Protein AF-A0A4U9CVC1-F1 (afdb_monomer_lite)

Secondary structure (DSSP, 8-state):
-PPPPPPHHHHHHHHHHTT----HHHHHHHHHHHHHHHHHHHHHHTS--------S-----------S---------------------------

Sequence (95 aa):
MAIQRPTAEQLQELASRLHISLTPAQSEEYLALMQANFDAYDLVDSLPDEIPEVRYPTRRWLSPDWRGKSAQRVVLQNRGERCDDWRAGRIYHRS

Structure (mmCIF, N/CA/C/O backbone):
data_AF-A0A4U9CVC1-F1
#
_entry.id   AF-A0A4U9CVC1-F1
#
loop_
_atom_site.group_PDB
_atom_site.id
_atom_site.type_symbol
_atom_site.label_atom_id
_atom_site.label_alt_id
_atom_site.label_comp_id
_atom_site.label_asym_id
_atom_site.label_entity_id
_atom_site.label_seq_id
_atom_site.pdbx_PDB_ins_code
_atom_site.Cartn_x
_atom_site.Cartn_y
_atom_site.Cartn_z
_atom_site.occupancy
_atom_site.B_iso_or_equiv
_atom_site.auth_seq_id
_atom_site.auth_comp_id
_atom_site.auth_asym_id
_atom_site.auth_atom_id
_atom_site.pdbx_PDB_model_num
ATOM 1 N N . MET A 1 1 ? 11.010 -5.807 -6.552 1.00 65.69 1 MET A N 1
ATOM 2 C CA . MET A 1 1 ? 10.533 -5.711 -5.158 1.00 65.69 1 MET A CA 1
ATOM 3 C C . MET A 1 1 ? 9.058 -5.321 -5.133 1.00 65.69 1 MET A C 1
ATOM 5 O O . MET A 1 1 ? 8.735 -4.143 -5.221 1.00 65.69 1 MET A O 1
ATOM 9 N N . ALA A 1 2 ? 8.177 -6.303 -4.928 1.00 72.31 2 ALA A N 1
ATOM 10 C CA . ALA A 1 2 ? 6.738 -6.066 -4.883 1.00 72.31 2 ALA A CA 1
ATOM 11 C C . ALA A 1 2 ? 6.335 -5.174 -3.697 1.00 72.31 2 ALA A C 1
ATOM 13 O O . ALA A 1 2 ? 6.783 -5.376 -2.561 1.00 72.31 2 ALA A O 1
ATOM 14 N N . ILE A 1 3 ? 5.458 -4.207 -3.961 1.00 82.44 3 ILE A N 1
ATOM 15 C CA . ILE A 1 3 ? 4.882 -3.348 -2.927 1.00 82.44 3 ILE A CA 1
ATOM 16 C C . ILE A 1 3 ? 3.911 -4.146 -2.041 1.00 82.44 3 ILE A C 1
ATOM 18 O O . ILE A 1 3 ? 3.086 -4.925 -2.518 1.00 82.44 3 ILE A O 1
ATOM 22 N N . GLN A 1 4 ? 3.999 -3.959 -0.723 1.00 88.19 4 GLN A N 1
ATOM 23 C CA . GLN A 1 4 ? 3.099 -4.615 0.231 1.00 88.19 4 GLN A CA 1
ATOM 24 C C . GLN A 1 4 ? 1.775 -3.849 0.306 1.00 88.19 4 GLN A C 1
ATOM 26 O O . GLN A 1 4 ? 1.767 -2.662 0.636 1.00 88.19 4 GLN A O 1
ATOM 31 N N . ARG A 1 5 ? 0.658 -4.524 0.014 1.00 90.38 5 ARG A N 1
ATOM 32 C CA . ARG A 1 5 ? -0.685 -3.933 0.101 1.00 90.38 5 ARG A CA 1
ATOM 33 C C . ARG A 1 5 ? -1.158 -3.942 1.558 1.00 90.38 5 ARG A C 1
ATOM 35 O O . ARG A 1 5 ? -1.246 -5.023 2.141 1.00 90.38 5 ARG A O 1
ATOM 42 N N . PRO A 1 6 ? -1.439 -2.775 2.161 1.00 91.94 6 PRO A N 1
ATOM 43 C CA . PRO A 1 6 ? -1.902 -2.717 3.538 1.00 91.94 6 PRO A CA 1
ATOM 44 C C . PRO A 1 6 ? -3.337 -3.236 3.657 1.00 91.94 6 PRO A C 1
ATOM 46 O O . PRO A 1 6 ? -4.158 -3.077 2.754 1.00 91.94 6 PRO A O 1
ATOM 49 N N . THR A 1 7 ? -3.650 -3.820 4.807 1.00 95.12 7 THR A N 1
ATOM 50 C CA . THR A 1 7 ? -5.028 -4.130 5.208 1.00 95.12 7 THR A CA 1
ATOM 51 C C . THR A 1 7 ? -5.762 -2.867 5.671 1.00 95.12 7 THR A C 1
ATOM 53 O O . THR A 1 7 ? -5.137 -1.855 6.000 1.00 95.12 7 THR A O 1
ATOM 56 N N . ALA A 1 8 ? -7.097 -2.913 5.741 1.00 93.62 8 ALA A N 1
ATOM 57 C CA . ALA A 1 8 ? -7.902 -1.780 6.210 1.00 93.62 8 ALA A CA 1
ATOM 58 C C . ALA A 1 8 ? -7.565 -1.377 7.660 1.00 93.62 8 ALA A C 1
ATOM 60 O O . ALA A 1 8 ? -7.566 -0.192 7.986 1.00 93.62 8 ALA A O 1
ATOM 61 N N . GLU A 1 9 ? -7.211 -2.342 8.512 1.00 94.56 9 GLU A N 1
ATOM 62 C CA . GLU A 1 9 ? -6.762 -2.090 9.888 1.00 94.56 9 GLU A CA 1
ATOM 63 C C . GLU A 1 9 ? -5.413 -1.361 9.922 1.00 94.56 9 GLU A C 1
ATOM 65 O O . GLU A 1 9 ? -5.262 -0.359 10.620 1.00 94.56 9 GLU A O 1
ATOM 70 N N . GLN A 1 10 ? -4.448 -1.797 9.106 1.00 94.81 10 GLN A N 1
ATOM 71 C CA . GLN A 1 10 ? -3.151 -1.122 8.983 1.00 94.81 10 GLN A CA 1
ATOM 72 C C . GLN A 1 10 ? -3.299 0.296 8.424 1.00 94.81 10 GLN A C 1
ATOM 74 O O . GLN A 1 10 ? -2.569 1.205 8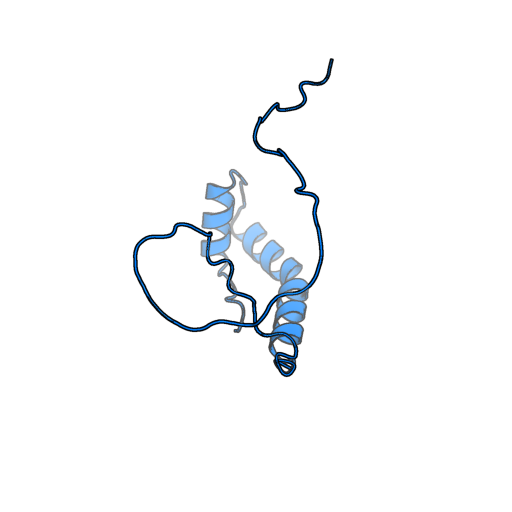.822 1.00 94.81 10 GLN A O 1
ATOM 79 N N . LEU A 1 11 ? -4.259 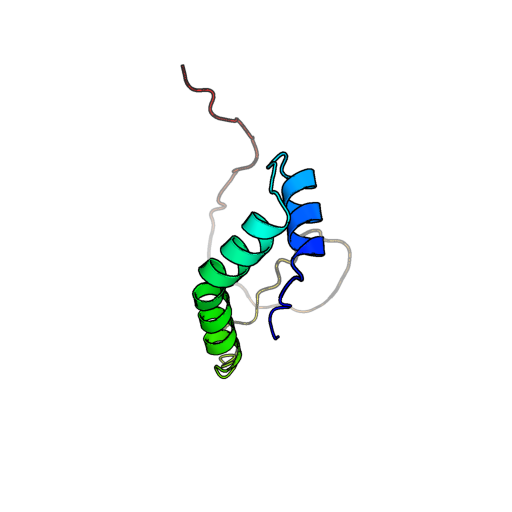0.505 7.521 1.00 94.31 11 LEU A N 1
ATOM 80 C CA . LEU A 1 11 ? -4.580 1.832 7.014 1.00 94.31 11 LEU A CA 1
ATOM 81 C C . LEU A 1 11 ? -5.182 2.729 8.108 1.00 94.31 11 LEU A C 1
ATOM 83 O O . LEU A 1 11 ? -4.811 3.899 8.188 1.00 94.31 11 LEU A O 1
ATOM 87 N N . GLN A 1 12 ? -6.052 2.204 8.979 1.00 94.31 12 GLN A N 1
ATOM 88 C CA . GLN A 1 12 ? -6.563 2.952 10.140 1.00 94.31 12 GLN A CA 1
ATOM 89 C C . GLN A 1 12 ? -5.454 3.317 11.128 1.00 94.31 12 GLN A C 1
ATOM 91 O O . GLN A 1 12 ? -5.420 4.439 11.642 1.00 94.31 12 GLN A O 1
ATOM 96 N N . GLU A 1 13 ? -4.526 2.398 11.386 1.00 94.81 13 GLU A N 1
ATOM 97 C CA . GLU A 1 13 ? -3.377 2.663 12.250 1.00 94.81 13 GLU A CA 1
ATOM 98 C C . GLU A 1 13 ? -2.493 3.774 11.662 1.00 94.81 13 GLU A C 1
ATOM 100 O O . GLU A 1 13 ? -2.111 4.721 12.357 1.00 94.81 13 GLU A O 1
ATOM 105 N N . LEU A 1 14 ? -2.214 3.707 10.355 1.00 94.12 14 LEU A N 1
ATOM 106 C CA . LEU A 1 14 ? -1.469 4.737 9.635 1.00 94.12 14 LEU A CA 1
ATOM 107 C C . LEU A 1 14 ? -2.184 6.092 9.703 1.00 94.12 14 LEU A C 1
ATOM 109 O O . LEU A 1 14 ? -1.556 7.104 10.011 1.00 94.12 14 LEU A O 1
ATOM 113 N N . ALA A 1 15 ? -3.493 6.107 9.457 1.00 94.12 15 ALA A N 1
ATOM 114 C CA . ALA A 1 15 ? -4.316 7.305 9.538 1.00 94.12 15 ALA A CA 1
ATOM 115 C C . ALA A 1 15 ? -4.234 7.941 10.929 1.00 94.12 15 ALA A C 1
ATOM 117 O O . ALA A 1 15 ? -3.959 9.134 11.046 1.00 94.12 15 ALA A O 1
ATOM 118 N N . SER A 1 16 ? -4.337 7.127 11.981 1.00 93.88 16 SER A N 1
ATOM 119 C CA . SER A 1 16 ? -4.231 7.573 13.373 1.00 93.88 16 SER A CA 1
ATOM 120 C C . SER A 1 16 ? -2.878 8.230 13.667 1.00 93.88 16 SER A C 1
ATOM 122 O O . SER A 1 16 ? -2.821 9.291 14.290 1.00 93.88 16 SER A O 1
ATOM 124 N N . ARG A 1 17 ? -1.781 7.652 13.160 1.00 96.38 17 ARG A N 1
ATOM 125 C CA . ARG A 1 17 ? -0.421 8.211 13.287 1.00 96.38 17 ARG A CA 1
ATOM 126 C C . ARG A 1 17 ? -0.236 9.523 12.527 1.00 96.38 17 ARG A C 1
ATOM 128 O O . ARG A 1 17 ? 0.598 10.335 12.913 1.00 96.38 17 ARG A O 1
ATOM 135 N N . LEU A 1 18 ? -0.997 9.718 11.454 1.00 95.50 18 LEU A N 1
ATOM 136 C CA . LEU A 1 18 ? -1.008 10.938 10.647 1.00 95.50 18 LEU A CA 1
ATOM 137 C C . LEU A 1 18 ? -2.066 11.949 11.116 1.00 95.50 18 LEU A C 1
ATOM 139 O O . LEU A 1 18 ? -2.271 12.962 10.452 1.00 95.50 18 LEU A O 1
ATOM 143 N N . HIS A 1 19 ? -2.724 11.692 12.252 1.00 95.50 19 HIS A N 1
ATOM 144 C CA . HIS A 1 19 ? -3.815 12.506 12.793 1.00 95.50 19 HIS A CA 1
ATOM 145 C C . HIS A 1 19 ? -5.028 12.638 11.849 1.00 95.50 19 HIS A C 1
ATOM 147 O O . HIS A 1 19 ? -5.779 13.610 11.915 1.00 95.50 19 HIS A O 1
ATOM 153 N N . ILE A 1 20 ? -5.246 11.637 10.995 1.00 94.75 20 ILE A N 1
ATOM 154 C CA . ILE A 1 20 ? -6.421 11.490 10.135 1.00 94.75 20 ILE A CA 1
ATOM 155 C C . ILE A 1 20 ? -7.415 10.565 10.844 1.00 94.75 20 ILE A C 1
ATOM 157 O O . ILE A 1 20 ? -7.081 9.443 11.215 1.00 94.75 20 ILE A O 1
ATOM 161 N N . SER A 1 21 ? -8.655 11.024 11.019 1.00 91.31 21 SER A N 1
ATOM 162 C CA . SER A 1 21 ? -9.739 10.191 11.553 1.00 91.31 21 SER A CA 1
ATOM 163 C C . SER A 1 21 ? -10.465 9.489 10.409 1.00 91.31 21 SER A C 1
ATOM 165 O O . SER A 1 21 ? -11.176 10.136 9.644 1.00 91.31 21 SER A O 1
ATOM 167 N N . LEU A 1 22 ? -10.280 8.175 10.297 1.00 92.06 22 LEU A N 1
ATOM 168 C CA . LEU A 1 22 ? -10.961 7.320 9.326 1.00 92.06 22 LEU A CA 1
ATOM 169 C C . LEU A 1 22 ? -11.807 6.281 10.060 1.00 92.06 22 LEU A C 1
ATOM 171 O O . LEU A 1 22 ? -11.336 5.625 10.987 1.00 92.06 22 LEU A O 1
ATOM 175 N N . THR A 1 23 ? -13.059 6.130 9.638 1.00 94.81 23 THR A N 1
ATOM 176 C CA . THR A 1 23 ? -13.898 5.000 10.058 1.00 94.81 23 THR A CA 1
ATOM 177 C C . THR A 1 23 ? -13.507 3.731 9.291 1.00 94.81 23 THR A C 1
ATOM 179 O O . THR A 1 23 ? -12.964 3.840 8.189 1.00 94.81 23 THR A O 1
ATOM 182 N N . PRO A 1 24 ? -13.833 2.525 9.797 1.00 92.88 24 PRO A N 1
ATOM 183 C CA . PRO A 1 24 ? -13.512 1.281 9.099 1.00 92.88 24 PRO A CA 1
ATOM 184 C C . PRO A 1 24 ? -14.044 1.207 7.667 1.00 92.88 24 PRO A C 1
ATOM 186 O O . PRO A 1 24 ? -13.299 0.857 6.756 1.00 92.88 24 PRO A O 1
ATOM 189 N N . ALA A 1 25 ? -15.288 1.640 7.450 1.00 94.44 25 ALA A N 1
ATOM 190 C CA . ALA A 1 25 ? -15.890 1.685 6.119 1.00 94.44 25 ALA A CA 1
ATOM 191 C C . ALA A 1 25 ? -15.139 2.637 5.169 1.00 94.44 25 ALA A C 1
ATOM 193 O O . ALA A 1 25 ? -14.897 2.305 4.013 1.00 94.44 25 ALA A O 1
ATOM 194 N N . GLN A 1 26 ? -14.705 3.802 5.663 1.00 95.25 26 GLN A N 1
ATOM 195 C CA . GLN A 1 26 ? -13.924 4.744 4.855 1.00 95.25 26 GLN A CA 1
ATOM 196 C C . GLN A 1 26 ? -12.524 4.213 4.540 1.00 95.25 26 GLN A C 1
ATOM 198 O O . GLN A 1 26 ? -11.972 4.536 3.494 1.00 95.25 26 GLN A O 1
ATOM 203 N N . SER A 1 27 ? -11.927 3.409 5.423 1.00 94.94 27 SER A N 1
ATOM 204 C CA . SER A 1 27 ? -10.641 2.765 5.146 1.00 94.94 27 SER A CA 1
ATOM 205 C C . SER A 1 27 ? -10.743 1.749 4.010 1.00 94.94 27 SER A C 1
ATOM 207 O O . SER A 1 27 ? -9.861 1.710 3.157 1.00 94.94 27 SER A O 1
ATOM 209 N N . GLU A 1 28 ? -11.822 0.970 3.953 1.00 95.06 28 GLU A N 1
ATOM 210 C CA . GLU A 1 28 ? -12.082 0.053 2.835 1.00 95.06 28 GLU A CA 1
ATOM 211 C C . GLU A 1 28 ? -12.298 0.809 1.520 1.00 95.06 28 GLU A C 1
ATOM 213 O O . GLU A 1 28 ? -11.691 0.481 0.499 1.00 95.06 28 GLU A O 1
ATOM 218 N N . GLU A 1 29 ? -13.105 1.869 1.554 1.00 95.50 29 GLU A N 1
ATOM 219 C CA . GLU A 1 29 ? -13.361 2.717 0.388 1.00 95.50 29 GLU A CA 1
ATOM 220 C C . GLU A 1 29 ? -12.075 3.391 -0.112 1.00 95.50 29 GLU A C 1
ATOM 222 O O . GLU A 1 29 ? -11.790 3.420 -1.311 1.00 95.50 29 GLU A O 1
ATOM 227 N N . TYR A 1 30 ? -11.235 3.862 0.809 1.00 94.31 30 TYR A N 1
ATOM 228 C CA . TYR A 1 30 ? -9.950 4.462 0.476 1.00 94.31 30 TYR A CA 1
ATOM 229 C C . TYR A 1 30 ? -8.971 3.454 -0.138 1.00 94.31 30 TYR A C 1
ATOM 231 O O . TYR A 1 30 ? -8.284 3.785 -1.106 1.00 94.31 30 TYR A O 1
ATOM 239 N N . LEU A 1 31 ? -8.931 2.213 0.363 1.00 94.06 31 LEU A N 1
ATOM 240 C CA . LEU A 1 31 ? -8.142 1.146 -0.261 1.00 94.06 31 LEU A CA 1
ATOM 241 C C . LEU A 1 31 ? -8.599 0.871 -1.695 1.00 94.06 31 LEU A C 1
ATOM 243 O O . LEU A 1 31 ? -7.755 0.746 -2.583 1.00 94.06 31 LEU A O 1
ATOM 247 N N . ALA A 1 32 ? -9.912 0.838 -1.940 1.00 94.38 32 ALA A N 1
ATOM 248 C CA . ALA A 1 32 ? -10.456 0.637 -3.280 1.00 94.38 32 ALA A CA 1
ATOM 249 C C . ALA A 1 32 ? -10.042 1.765 -4.243 1.00 94.38 32 ALA A C 1
ATOM 251 O O . ALA A 1 32 ? -9.613 1.494 -5.364 1.00 94.38 32 ALA A O 1
ATOM 252 N N . LEU A 1 33 ? -10.093 3.024 -3.793 1.00 94.81 33 LEU A N 1
ATOM 253 C CA . LEU A 1 33 ? -9.640 4.178 -4.580 1.00 94.81 33 LEU A CA 1
ATOM 254 C C . LEU A 1 33 ? -8.132 4.139 -4.864 1.00 94.81 33 LEU A C 1
ATOM 256 O O . LEU A 1 33 ? -7.682 4.566 -5.929 1.00 94.81 33 LEU A O 1
ATOM 260 N N . MET A 1 34 ? -7.338 3.622 -3.926 1.00 91.88 34 MET A N 1
ATOM 261 C CA . MET A 1 34 ? -5.889 3.520 -4.080 1.00 91.88 34 MET A CA 1
ATOM 262 C C . MET A 1 34 ? -5.435 2.369 -4.979 1.00 91.88 34 MET A C 1
ATOM 264 O O . MET A 1 34 ? -4.289 2.409 -5.430 1.00 91.88 34 MET A O 1
ATOM 268 N N . GLN A 1 35 ? -6.299 1.399 -5.298 1.00 91.38 35 GLN A N 1
ATOM 269 C CA . GLN A 1 35 ? -5.925 0.190 -6.038 1.00 91.38 35 GLN A CA 1
ATOM 270 C C . GLN A 1 35 ? -5.176 0.490 -7.345 1.00 91.38 35 GLN A C 1
ATOM 272 O O . GLN A 1 35 ? -4.106 -0.068 -7.577 1.00 91.38 35 GLN A O 1
ATOM 277 N N . ALA A 1 36 ? -5.655 1.459 -8.129 1.00 92.88 36 ALA A N 1
ATOM 278 C CA . ALA A 1 36 ? -5.019 1.850 -9.389 1.00 92.88 36 ALA A CA 1
ATOM 279 C C . ALA A 1 36 ? -3.580 2.380 -9.215 1.00 92.88 36 ALA A C 1
ATOM 281 O O . ALA A 1 36 ? -2.743 2.216 -10.101 1.00 92.88 36 ALA A O 1
ATOM 282 N N . ASN A 1 37 ? -3.268 3.002 -8.072 1.00 91.75 37 ASN A N 1
ATOM 283 C CA . ASN A 1 37 ? -1.910 3.462 -7.776 1.00 91.75 37 ASN A CA 1
ATOM 284 C C . ASN A 1 37 ? -0.985 2.280 -7.476 1.00 91.75 37 ASN A C 1
ATOM 286 O O . ASN A 1 37 ? 0.169 2.284 -7.894 1.00 91.75 37 ASN A O 1
ATOM 290 N N . PHE A 1 38 ? -1.487 1.263 -6.771 1.00 92.06 38 PHE A N 1
ATOM 291 C CA . PHE A 1 38 ? -0.718 0.054 -6.493 1.00 92.06 38 PHE A CA 1
ATOM 292 C C . PHE A 1 38 ? -0.417 -0.729 -7.775 1.00 92.06 38 PHE A C 1
ATOM 294 O O . PH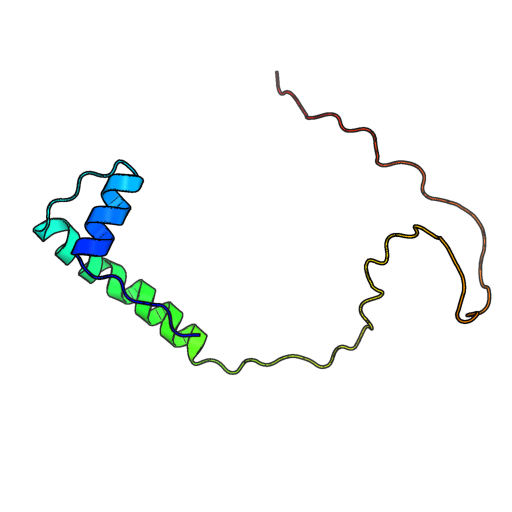E A 1 38 ? 0.715 -1.162 -7.972 1.00 92.06 38 PHE A O 1
ATOM 301 N N . ASP A 1 39 ? -1.387 -0.823 -8.683 1.00 92.19 39 ASP A N 1
ATOM 302 C CA . ASP A 1 39 ? -1.216 -1.511 -9.966 1.00 92.19 39 ASP A CA 1
ATOM 303 C C . ASP A 1 39 ? -0.124 -0.850 -10.833 1.00 92.19 39 ASP A C 1
ATOM 305 O O . ASP A 1 39 ? 0.625 -1.530 -11.534 1.00 92.19 39 ASP A O 1
ATOM 309 N N . ALA A 1 40 ? 0.031 0.477 -10.746 1.00 91.88 40 ALA A N 1
ATOM 310 C CA . ALA A 1 40 ? 1.108 1.192 -11.430 1.00 91.88 40 ALA A CA 1
ATOM 311 C C . ALA A 1 40 ? 2.504 0.817 -10.897 1.00 91.88 40 ALA A C 1
ATOM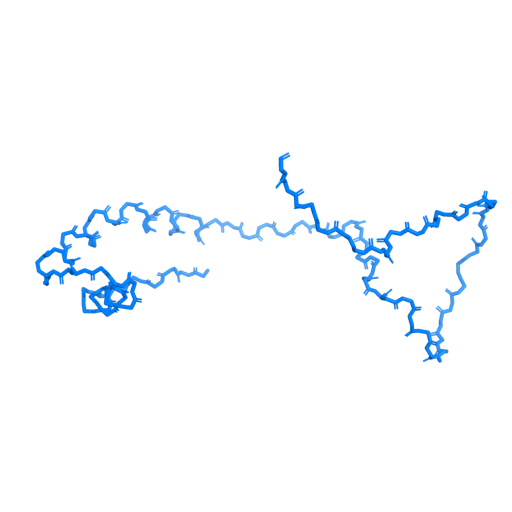 313 O O . ALA A 1 40 ? 3.449 0.695 -11.678 1.00 91.88 40 ALA A O 1
ATOM 314 N N . TYR A 1 41 ? 2.649 0.612 -9.585 1.00 91.56 41 TYR A N 1
ATOM 315 C CA . TYR A 1 41 ? 3.911 0.153 -8.998 1.00 91.56 41 TYR A CA 1
ATOM 316 C C . TYR A 1 41 ? 4.208 -1.305 -9.339 1.00 91.56 41 TYR A C 1
ATOM 318 O O . TYR A 1 41 ? 5.366 -1.628 -9.588 1.00 91.56 41 TYR A O 1
ATOM 326 N N . ASP A 1 42 ? 3.189 -2.163 -9.415 1.00 90.75 42 ASP A N 1
ATOM 327 C CA . ASP A 1 42 ? 3.368 -3.545 -9.869 1.00 90.75 42 ASP A CA 1
ATOM 328 C C . ASP A 1 42 ? 3.865 -3.591 -11.324 1.00 90.75 42 ASP A C 1
ATOM 330 O O . ASP A 1 42 ? 4.714 -4.412 -11.671 1.00 90.75 42 ASP A O 1
ATOM 334 N N . LEU A 1 43 ? 3.394 -2.667 -12.172 1.00 91.88 43 LEU A N 1
ATOM 335 C CA . LEU A 1 43 ? 3.903 -2.516 -13.534 1.00 91.88 43 LEU A CA 1
ATOM 336 C C . LEU A 1 43 ? 5.383 -2.132 -13.540 1.00 91.88 43 LEU A C 1
ATOM 338 O O . LEU A 1 43 ? 6.154 -2.749 -14.270 1.00 91.88 43 LEU A O 1
ATOM 342 N N . VAL A 1 44 ? 5.794 -1.155 -12.727 1.00 89.25 44 VAL A N 1
ATOM 343 C CA . VAL A 1 44 ? 7.210 -0.766 -12.605 1.00 89.25 44 VAL A CA 1
ATOM 344 C C . VAL A 1 44 ? 8.055 -1.934 -12.102 1.00 89.25 44 VAL A C 1
ATOM 346 O O . VAL A 1 44 ? 9.143 -2.152 -12.622 1.00 89.25 44 VAL A O 1
ATOM 349 N N . ASP A 1 45 ? 7.542 -2.713 -11.149 1.00 88.25 45 ASP A N 1
ATOM 350 C CA . ASP A 1 45 ? 8.246 -3.875 -10.604 1.00 88.25 45 ASP A CA 1
ATOM 351 C C . ASP A 1 45 ? 8.441 -5.004 -11.622 1.00 88.25 45 ASP A C 1
ATOM 353 O O . ASP A 1 45 ? 9.375 -5.795 -11.514 1.00 88.25 45 ASP A O 1
ATOM 357 N N . SER A 1 46 ? 7.556 -5.084 -12.619 1.00 88.75 46 SER A N 1
ATOM 358 C CA . SER A 1 46 ? 7.648 -6.066 -13.702 1.00 88.75 46 SER A CA 1
ATOM 359 C C . SER A 1 46 ? 8.686 -5.711 -14.773 1.00 88.75 46 SER A C 1
ATOM 361 O O . SER A 1 46 ? 8.987 -6.545 -15.631 1.00 88.75 46 SER A O 1
ATOM 363 N N . LEU A 1 47 ? 9.217 -4.484 -14.758 1.00 89.94 47 LEU A N 1
ATOM 364 C CA . LEU A 1 47 ? 10.203 -4.040 -15.737 1.00 89.94 47 LEU A CA 1
ATOM 365 C C . LEU A 1 47 ? 11.579 -4.662 -15.448 1.00 89.94 47 LEU A C 1
ATOM 367 O O . LEU A 1 47 ? 11.945 -4.850 -14.288 1.00 89.94 47 LEU A O 1
ATOM 371 N N . PRO A 1 48 ? 12.369 -4.973 -16.490 1.00 88.12 48 PRO A N 1
ATOM 372 C CA . PRO A 1 48 ? 13.726 -5.464 -16.301 1.00 88.12 48 PRO A CA 1
ATOM 373 C C . PRO A 1 48 ? 14.617 -4.388 -15.666 1.00 88.12 48 PRO A C 1
ATOM 375 O O . PRO A 1 48 ? 14.647 -3.238 -16.112 1.00 88.12 48 PRO A O 1
ATOM 378 N N . ASP A 1 49 ? 15.393 -4.792 -14.658 1.00 80.69 49 ASP A N 1
ATOM 379 C CA . ASP A 1 49 ? 16.436 -3.968 -14.042 1.00 80.69 49 ASP A CA 1
ATOM 380 C C . ASP A 1 49 ? 17.661 -3.884 -14.971 1.00 80.69 49 ASP A C 1
ATOM 382 O O . ASP A 1 49 ? 18.673 -4.567 -14.795 1.00 80.69 49 ASP A O 1
ATOM 386 N N . GLU A 1 50 ? 17.569 -3.045 -16.000 1.00 79.62 50 GLU A N 1
ATOM 387 C CA . GLU A 1 50 ? 18.665 -2.781 -16.934 1.00 79.62 50 GLU A CA 1
ATOM 388 C C . GLU A 1 50 ? 19.741 -1.915 -16.255 1.00 79.62 50 GLU A C 1
ATOM 390 O O . GLU A 1 50 ? 19.677 -0.683 -16.252 1.00 79.62 50 GLU A O 1
ATOM 395 N N . ILE A 1 51 ? 20.749 -2.556 -15.655 1.00 77.56 51 ILE A N 1
ATOM 396 C CA . ILE A 1 51 ? 21.915 -1.868 -15.087 1.00 77.56 51 ILE A CA 1
ATOM 397 C C . ILE A 1 51 ? 22.945 -1.658 -16.207 1.00 77.56 51 ILE A C 1
ATOM 399 O O . ILE A 1 51 ? 23.573 -2.627 -16.645 1.00 77.56 51 ILE A O 1
ATOM 403 N N . PRO A 1 52 ? 23.169 -0.417 -16.682 1.00 81.44 52 PRO A N 1
ATOM 404 C CA . PRO A 1 52 ? 24.155 -0.168 -17.722 1.00 81.44 52 PRO A CA 1
ATOM 405 C C . PRO A 1 52 ? 25.568 -0.460 -17.211 1.00 81.44 52 PRO A C 1
ATOM 407 O O . PRO A 1 52 ? 25.886 -0.262 -16.036 1.00 81.44 52 PRO A O 1
ATOM 410 N N . GLU A 1 53 ? 26.450 -0.872 -18.121 1.00 79.38 53 GLU A N 1
ATOM 411 C CA . GLU A 1 53 ? 27.867 -1.039 -17.810 1.00 79.38 53 GLU A CA 1
ATOM 412 C C . GLU A 1 53 ? 28.450 0.275 -17.260 1.00 79.38 53 GLU A C 1
ATOM 414 O O . GLU A 1 53 ? 28.302 1.352 -17.850 1.00 79.38 53 GLU A O 1
ATOM 419 N N . VAL A 1 54 ? 29.120 0.192 -16.107 1.00 75.50 54 VAL A N 1
ATOM 420 C CA . VAL A 1 54 ? 29.711 1.347 -15.422 1.00 75.50 54 VAL A CA 1
ATOM 421 C C . VAL A 1 54 ? 30.914 1.855 -16.226 1.00 75.50 54 VAL A C 1
ATOM 423 O O . VAL A 1 54 ? 32.050 1.433 -16.031 1.00 75.50 54 VAL A O 1
ATOM 426 N N . ARG A 1 55 ? 30.659 2.790 -17.149 1.00 75.38 55 ARG A N 1
ATOM 427 C CA . ARG A 1 55 ? 31.669 3.381 -18.054 1.00 75.38 55 ARG A CA 1
ATOM 428 C C . ARG A 1 55 ? 32.625 4.363 -17.390 1.00 75.38 55 ARG A C 1
ATOM 430 O O . ARG A 1 55 ? 33.682 4.669 -17.937 1.00 75.38 55 ARG A O 1
ATOM 437 N N . TYR A 1 56 ? 32.258 4.858 -16.216 1.00 65.75 56 TYR A N 1
ATOM 438 C CA . TYR A 1 56 ? 33.115 5.706 -15.408 1.00 65.75 56 TYR A CA 1
ATOM 439 C C . TYR A 1 56 ? 33.342 4.986 -14.094 1.00 65.75 56 TYR A C 1
ATOM 441 O O . TYR A 1 56 ? 32.364 4.777 -13.372 1.00 65.75 56 TYR A O 1
ATOM 449 N N . PRO A 1 57 ? 34.589 4.616 -13.744 1.00 61.47 57 PRO A N 1
ATOM 450 C CA . PRO A 1 57 ? 34.845 4.156 -12.395 1.00 61.47 57 PRO A CA 1
ATOM 451 C C . PRO A 1 57 ? 34.332 5.259 -11.484 1.00 61.47 57 PRO A C 1
ATOM 453 O O . PRO A 1 57 ? 34.698 6.425 -11.666 1.00 61.47 57 PRO A O 1
ATOM 456 N N . THR A 1 58 ? 33.444 4.915 -10.551 1.00 60.91 58 THR A N 1
ATOM 457 C CA . THR A 1 58 ? 33.050 5.822 -9.483 1.00 60.91 58 THR A CA 1
ATOM 458 C C . THR A 1 58 ? 34.370 6.224 -8.852 1.00 60.91 58 THR A C 1
ATOM 460 O O . THR A 1 58 ? 34.997 5.418 -8.161 1.00 60.91 58 THR A O 1
ATOM 463 N N . ARG A 1 59 ? 34.889 7.415 -9.181 1.00 51.91 59 ARG A N 1
ATOM 464 C CA . ARG A 1 59 ? 36.048 7.965 -8.497 1.00 51.91 59 ARG A CA 1
ATOM 465 C C . ARG A 1 59 ? 35.475 8.222 -7.125 1.00 51.91 59 ARG A C 1
ATOM 467 O O . ARG A 1 59 ? 34.764 9.199 -6.918 1.00 51.91 59 ARG A O 1
ATOM 474 N N . ARG A 1 60 ? 35.628 7.184 -6.301 1.00 45.00 60 ARG A N 1
ATOM 475 C CA . ARG A 1 60 ? 35.125 7.006 -4.955 1.00 45.00 60 ARG A CA 1
ATOM 476 C C . ARG A 1 60 ? 35.088 8.394 -4.348 1.00 45.00 60 ARG A C 1
ATOM 478 O O . ARG A 1 60 ? 36.098 9.096 -4.434 1.00 45.00 60 ARG A O 1
ATOM 485 N N . TRP A 1 61 ? 33.969 8.777 -3.744 1.00 43.16 61 TRP A N 1
ATOM 486 C CA . TRP A 1 61 ? 33.926 9.862 -2.764 1.00 43.16 61 TRP A CA 1
ATOM 487 C C . TRP A 1 61 ? 34.812 9.494 -1.547 1.00 43.16 61 TRP A C 1
ATOM 489 O O . TRP A 1 61 ? 34.385 9.509 -0.401 1.00 43.16 61 TRP A O 1
ATOM 499 N N . LEU A 1 62 ? 36.060 9.087 -1.805 1.00 51.00 62 LEU A N 1
ATOM 500 C CA . LEU A 1 62 ? 37.200 9.108 -0.923 1.00 51.00 62 LEU A CA 1
ATOM 501 C C . LEU A 1 62 ? 37.395 10.586 -0.632 1.00 51.00 62 LEU A C 1
ATOM 503 O O . LEU A 1 62 ? 38.028 11.319 -1.394 1.00 51.00 62 LEU A O 1
ATOM 507 N N . SER A 1 63 ? 36.783 11.008 0.466 1.00 51.19 63 SER A N 1
ATOM 508 C CA . SER A 1 63 ? 37.221 12.180 1.197 1.00 51.19 63 SER A CA 1
ATOM 509 C C . SER A 1 63 ? 38.759 12.124 1.299 1.00 51.19 63 SER A C 1
ATOM 511 O O . SER A 1 63 ? 39.303 11.065 1.640 1.00 51.19 63 SER A O 1
ATOM 513 N N . PRO A 1 64 ? 39.500 13.179 0.912 1.00 44.66 64 PRO A N 1
ATOM 514 C CA . PRO A 1 64 ? 40.958 13.170 0.950 1.00 44.66 64 PRO A CA 1
ATOM 515 C C . PRO A 1 64 ? 41.476 13.429 2.378 1.00 44.66 64 PRO A C 1
ATOM 517 O O . PRO A 1 64 ? 42.181 14.401 2.625 1.00 44.66 64 PRO A O 1
ATOM 520 N N . ASP A 1 65 ? 41.143 12.550 3.321 1.00 48.66 65 ASP A N 1
ATOM 521 C CA . ASP A 1 65 ? 41.741 12.435 4.658 1.00 48.66 65 ASP A CA 1
ATOM 522 C C . ASP A 1 65 ? 42.327 11.011 4.811 1.00 48.66 65 ASP A C 1
ATOM 524 O O . ASP A 1 65 ? 41.711 10.094 5.332 1.00 48.66 65 ASP A O 1
ATOM 528 N N . TRP A 1 66 ? 43.440 10.654 4.158 1.00 46.09 66 TRP A N 1
ATOM 529 C CA . TRP A 1 66 ? 44.819 11.164 4.302 1.00 46.09 66 TRP A CA 1
ATOM 530 C C . TRP A 1 66 ? 45.525 10.773 5.619 1.00 46.09 66 TRP A C 1
ATOM 532 O O . TRP A 1 66 ? 46.271 11.557 6.198 1.00 46.09 66 TRP A O 1
ATOM 542 N N . ARG A 1 67 ? 45.408 9.512 6.063 1.00 37.78 67 ARG A N 1
ATOM 543 C CA . ARG A 1 67 ? 46.517 8.860 6.786 1.00 37.78 67 ARG A CA 1
ATOM 544 C C . ARG A 1 67 ? 46.833 7.471 6.244 1.00 37.78 67 ARG A C 1
ATOM 546 O O . ARG A 1 67 ? 46.153 6.499 6.532 1.00 37.78 67 ARG A O 1
ATOM 553 N N . GLY A 1 68 ? 47.967 7.417 5.547 1.00 37.16 68 GLY A N 1
ATOM 554 C CA . GLY A 1 68 ? 48.810 6.230 5.471 1.00 37.16 68 GLY A CA 1
ATOM 555 C C . GLY A 1 68 ? 48.649 5.391 4.210 1.00 37.16 68 GLY A C 1
ATOM 556 O O . GLY A 1 68 ? 47.848 4.475 4.187 1.00 37.16 68 GLY A O 1
ATOM 557 N N . LYS A 1 69 ? 49.515 5.666 3.223 1.00 39.25 69 LYS A N 1
ATOM 558 C CA . LYS A 1 69 ? 50.220 4.667 2.393 1.00 39.25 69 LYS A CA 1
ATOM 559 C C . LYS A 1 69 ? 49.315 3.531 1.878 1.00 39.25 69 LYS A C 1
ATOM 561 O O . LYS A 1 69 ? 49.088 2.538 2.547 1.00 39.25 69 LYS A O 1
ATOM 566 N N . SER A 1 70 ? 48.904 3.510 0.624 1.00 43.03 70 SER A N 1
ATOM 567 C CA . SER A 1 70 ? 49.800 3.208 -0.489 1.00 43.03 70 SER A CA 1
ATOM 568 C C . SER A 1 70 ? 48.903 2.892 -1.682 1.00 43.03 70 SER A C 1
ATOM 570 O O . SER A 1 70 ? 47.975 2.106 -1.548 1.00 43.03 70 SER A O 1
ATOM 572 N N . ALA A 1 71 ? 49.154 3.534 -2.818 1.00 38.00 71 ALA A N 1
ATOM 573 C CA . ALA A 1 71 ? 49.233 2.892 -4.127 1.00 38.00 71 ALA A CA 1
ATOM 574 C C . ALA A 1 71 ? 49.056 3.937 -5.240 1.00 38.00 71 ALA A C 1
ATOM 576 O O . ALA A 1 71 ? 47.957 4.326 -5.607 1.00 38.00 71 ALA A O 1
ATOM 577 N N . GLN A 1 72 ? 50.204 4.316 -5.799 1.00 36.50 72 GLN A N 1
ATOM 578 C CA . GLN A 1 72 ? 50.401 4.394 -7.247 1.00 36.50 72 GLN A CA 1
ATOM 579 C C . GLN A 1 72 ? 49.763 5.585 -7.997 1.00 36.50 72 GLN A C 1
ATOM 581 O O . GLN A 1 72 ? 48.743 5.486 -8.663 1.00 36.50 72 GLN A O 1
ATOM 586 N N . ARG A 1 73 ? 50.495 6.709 -7.966 1.00 39.47 73 ARG A N 1
ATOM 587 C CA . ARG A 1 73 ? 51.206 7.268 -9.138 1.00 39.47 73 ARG A CA 1
ATOM 588 C C . ARG A 1 73 ? 50.455 7.134 -10.475 1.00 39.47 73 ARG A C 1
ATOM 590 O O . ARG A 1 73 ? 50.746 6.233 -11.253 1.00 39.47 73 ARG A O 1
ATOM 597 N N . VAL A 1 74 ? 49.597 8.109 -10.777 1.00 39.34 74 VAL A N 1
ATOM 598 C CA . VAL A 1 74 ? 49.292 8.493 -12.163 1.00 39.34 74 VAL A CA 1
ATOM 599 C C . VAL A 1 74 ? 49.798 9.912 -12.377 1.00 39.34 74 VAL A C 1
ATOM 601 O O . VAL A 1 74 ? 49.588 10.817 -11.574 1.00 39.34 74 VAL A O 1
ATOM 604 N N . VAL A 1 75 ? 50.594 10.011 -13.426 1.00 38.81 75 VAL A N 1
ATOM 605 C CA . VAL A 1 75 ? 51.538 11.059 -13.773 1.00 38.81 75 VAL A CA 1
ATOM 606 C C . VAL A 1 75 ? 50.814 12.352 -14.156 1.00 38.81 75 VAL A C 1
ATOM 608 O O . VAL A 1 75 ? 49.955 12.357 -15.026 1.00 38.81 75 VAL A O 1
ATOM 611 N N . LEU A 1 76 ? 51.183 13.425 -13.450 1.00 45.81 76 LEU A N 1
ATOM 612 C CA . LEU A 1 76 ? 51.417 14.792 -13.928 1.00 45.81 76 LEU A CA 1
ATOM 613 C C . LEU A 1 76 ? 50.759 15.179 -15.263 1.00 45.81 76 LEU A C 1
ATOM 615 O O . LEU A 1 76 ? 51.308 14.862 -16.311 1.00 45.81 76 LEU A O 1
ATOM 619 N N . GLN A 1 77 ? 49.755 16.060 -15.230 1.00 38.47 77 GLN A N 1
ATOM 620 C CA . GLN A 1 77 ? 49.823 17.226 -16.110 1.00 38.47 77 GLN A CA 1
ATOM 621 C C . GLN A 1 77 ? 48.927 18.385 -15.665 1.00 38.47 77 GLN A C 1
ATOM 623 O O . GLN A 1 77 ? 47.741 18.225 -15.404 1.00 38.47 77 GLN A O 1
ATOM 628 N N . ASN A 1 78 ? 49.545 19.563 -15.724 1.00 32.56 78 ASN A N 1
ATOM 629 C CA . ASN A 1 78 ? 48.944 20.871 -15.952 1.00 32.56 78 ASN A CA 1
ATOM 630 C C . ASN A 1 78 ? 48.388 21.651 -14.755 1.00 32.56 78 ASN A C 1
ATOM 632 O O . ASN A 1 78 ? 47.230 21.561 -14.375 1.00 32.56 78 ASN A O 1
ATOM 636 N N . ARG A 1 79 ? 49.295 22.513 -14.273 1.00 34.91 79 ARG A N 1
ATOM 637 C CA . ARG A 1 79 ? 49.133 23.969 -14.132 1.00 34.91 79 ARG A CA 1
ATOM 638 C C . ARG A 1 79 ? 47.902 24.445 -13.360 1.00 34.91 79 ARG A C 1
ATOM 640 O O . ARG A 1 79 ? 46.828 24.602 -13.917 1.00 34.91 79 ARG A O 1
ATOM 647 N N . GLY A 1 80 ? 48.176 24.756 -12.093 1.00 45.28 80 GLY A N 1
ATOM 648 C CA . GLY A 1 80 ? 47.857 26.036 -11.461 1.00 45.28 80 GLY A CA 1
ATOM 649 C C . GLY A 1 80 ? 46.478 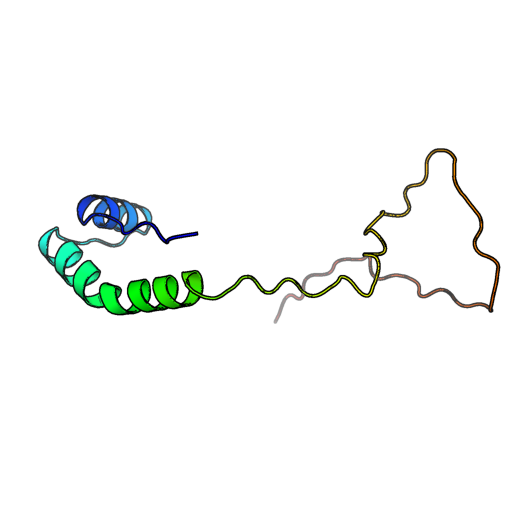26.616 -11.742 1.00 45.28 80 GLY A C 1
ATOM 650 O O . GLY A 1 80 ? 46.313 27.322 -12.722 1.00 45.28 80 GLY A O 1
ATOM 651 N N . GLU A 1 81 ? 45.537 26.373 -10.833 1.00 39.19 81 GLU A N 1
ATOM 652 C CA . GLU A 1 81 ? 44.975 27.380 -9.914 1.00 39.19 81 GLU A CA 1
ATOM 653 C C . GLU A 1 81 ? 43.798 26.740 -9.157 1.00 39.19 81 GLU A C 1
ATOM 655 O O . GLU A 1 81 ? 42.937 26.077 -9.734 1.00 39.19 81 GLU A O 1
ATOM 660 N N . ARG A 1 82 ? 43.842 26.810 -7.821 1.00 36.59 82 ARG A N 1
ATOM 661 C CA . ARG A 1 82 ? 42.903 26.123 -6.924 1.00 36.59 82 ARG A CA 1
ATOM 662 C C . ARG A 1 82 ? 41.626 26.946 -6.778 1.00 36.59 82 ARG A C 1
ATOM 664 O O . ARG A 1 82 ? 41.691 28.145 -6.542 1.00 36.59 82 ARG A O 1
ATOM 671 N N . CYS A 1 83 ? 40.486 26.266 -6.850 1.00 31.73 83 CYS A N 1
ATOM 672 C CA . CYS A 1 83 ? 39.180 26.798 -6.485 1.00 31.73 83 CYS A CA 1
ATOM 673 C C . CYS A 1 83 ? 39.065 26.781 -4.951 1.00 31.73 83 CYS A C 1
ATOM 675 O O . CYS A 1 83 ? 38.936 25.713 -4.348 1.00 31.73 83 CYS A O 1
ATOM 677 N N . ASP A 1 84 ? 39.213 27.953 -4.336 1.00 37.69 84 ASP A N 1
ATOM 678 C CA . ASP A 1 84 ? 39.039 28.168 -2.903 1.00 37.69 84 ASP A CA 1
ATOM 679 C C . ASP A 1 84 ? 37.541 28.295 -2.543 1.00 37.69 84 ASP A C 1
ATOM 681 O O . ASP A 1 84 ? 36.771 28.983 -3.206 1.00 37.69 84 ASP A O 1
ATOM 685 N N . ASP A 1 85 ? 37.187 27.617 -1.450 1.00 38.12 85 ASP A N 1
ATOM 686 C CA . ASP A 1 85 ? 36.244 28.045 -0.410 1.00 38.12 85 ASP A CA 1
ATOM 687 C C . ASP A 1 85 ? 34.719 28.102 -0.687 1.00 38.12 85 ASP A C 1
ATOM 689 O O . ASP A 1 85 ? 34.149 29.123 -1.057 1.00 38.12 85 ASP A O 1
ATOM 693 N N . TRP A 1 86 ? 34.020 27.001 -0.367 1.00 37.06 86 TRP A N 1
ATOM 694 C CA . TRP A 1 86 ? 32.549 26.942 -0.225 1.00 37.06 86 TRP A CA 1
ATOM 695 C C . TRP A 1 86 ? 32.085 26.511 1.185 1.00 37.06 86 TRP A C 1
ATOM 697 O O . TRP A 1 86 ? 30.932 26.115 1.367 1.00 37.06 86 TRP A O 1
ATOM 707 N N . ARG A 1 87 ? 32.940 26.574 2.221 1.00 42.66 87 ARG A N 1
ATOM 708 C CA . ARG A 1 87 ? 32.540 26.240 3.607 1.00 42.66 87 ARG A CA 1
ATOM 709 C C . ARG A 1 87 ? 32.502 27.468 4.514 1.00 42.66 87 ARG A C 1
ATOM 711 O O . ARG A 1 87 ? 33.264 27.578 5.466 1.00 42.66 87 ARG A O 1
ATOM 718 N N . ALA A 1 88 ? 31.493 28.305 4.320 1.00 38.75 88 ALA A N 1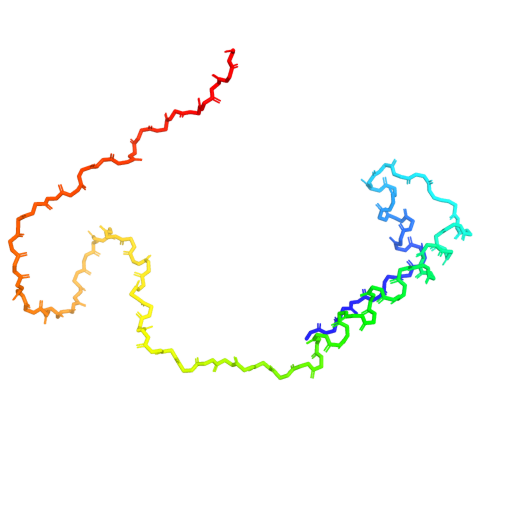
ATOM 719 C CA . ALA A 1 88 ? 30.949 29.104 5.411 1.00 38.75 88 ALA A CA 1
ATOM 720 C C . ALA A 1 88 ? 29.436 29.220 5.228 1.00 38.75 88 ALA A C 1
ATOM 722 O O . ALA A 1 88 ? 28.937 30.039 4.461 1.00 38.75 88 ALA A O 1
ATOM 723 N N . GLY A 1 89 ? 28.706 28.340 5.914 1.00 45.53 89 GLY A N 1
ATOM 724 C CA . GLY A 1 89 ? 27.254 28.346 5.924 1.00 45.53 89 GLY A CA 1
ATOM 725 C C . GLY A 1 89 ? 26.702 29.711 6.323 1.00 45.53 89 GLY A C 1
ATOM 726 O O . GLY A 1 89 ? 27.042 30.258 7.373 1.00 45.53 89 GLY A O 1
ATOM 727 N N . ARG A 1 90 ? 25.794 30.239 5.503 1.00 40.72 90 ARG A N 1
ATOM 728 C CA . ARG A 1 90 ? 24.797 31.191 5.972 1.00 40.72 90 ARG A CA 1
ATOM 729 C C . ARG A 1 90 ? 23.486 30.974 5.233 1.00 40.72 90 ARG A C 1
ATOM 731 O O . ARG A 1 90 ? 23.384 31.072 4.017 1.00 40.72 90 ARG A O 1
ATOM 738 N N . ILE A 1 91 ? 22.518 30.603 6.048 1.00 43.84 91 ILE A N 1
ATOM 739 C CA . ILE A 1 91 ? 21.131 30.302 5.757 1.00 43.84 91 ILE A CA 1
ATOM 740 C C . ILE A 1 91 ? 20.469 31.637 5.388 1.00 43.84 91 ILE A C 1
ATOM 742 O O . ILE A 1 91 ? 20.562 32.598 6.152 1.00 43.84 91 ILE A O 1
ATOM 746 N N . TYR A 1 92 ? 19.857 31.721 4.207 1.00 38.56 92 TYR A N 1
ATOM 747 C CA . TYR A 1 92 ? 19.070 32.881 3.789 1.00 38.56 92 TYR A CA 1
ATOM 748 C C . TYR A 1 92 ? 17.879 33.055 4.740 1.00 38.56 92 TYR A C 1
ATOM 750 O O . TYR A 1 92 ? 16.966 32.232 4.743 1.00 38.56 92 TYR A O 1
ATOM 758 N N . HIS A 1 93 ? 17.873 34.138 5.518 1.00 34.78 93 HIS A N 1
ATOM 759 C CA . HIS A 1 93 ? 16.660 34.659 6.139 1.00 34.78 93 HIS A CA 1
ATOM 760 C C . HIS A 1 93 ? 16.100 35.748 5.220 1.00 34.78 93 HIS A C 1
ATOM 762 O O . HIS A 1 93 ? 16.767 36.739 4.927 1.00 34.78 93 HIS A O 1
ATOM 768 N N . ARG A 1 94 ? 14.889 35.502 4.722 1.00 38.53 94 ARG A N 1
ATOM 769 C CA . ARG A 1 94 ? 14.049 36.430 3.962 1.00 38.53 94 ARG A CA 1
ATOM 770 C C . ARG A 1 94 ? 13.497 37.494 4.926 1.00 38.53 94 ARG A C 1
ATOM 772 O O . ARG A 1 94 ? 13.001 37.126 5.992 1.00 38.53 94 ARG A O 1
ATOM 779 N N . SER A 1 95 ? 13.567 38.765 4.536 1.00 48.75 95 SER A N 1
ATOM 780 C CA . SER A 1 95 ? 12.739 39.876 5.035 1.00 48.75 95 SER A CA 1
ATOM 781 C C . SER A 1 95 ? 12.262 40.678 3.839 1.00 48.75 95 SER A C 1
ATOM 783 O O . SER A 1 95 ? 13.158 41.052 3.046 1.00 48.75 95 SER A O 1
#

Foldseek 3Di:
DQDDQDDLVVQCVVCVVVVHDDDSVRSVVVSVVCVVVSVVVVVVVPDDPDDDDPPDDPPPPPPPPDDDDDDDDDDDDDDDDDDDDDPDDDDDDDD

Organism: Raoultella terrigena (NCBI:txid577)

Radius of gyration: 26.38 Å; chains: 1; bounding box: 67×46×31 Å

pLDDT: mean 70.12, std 24.43, range [31.73, 96.38]